Protein AF-A0A098LGV3-F1 (afdb_monomer)

Sequence (66 aa):
MYILMNLKKIFGAILTLLGAVTLLYAAFIFINNKNPEWRTLIVCSILGLIFFSSGIGLIKGIKDDN

pLDDT: mean 85.23, std 14.48, range [42.91, 97.44]

Secondary structure (DSSP, 8-state):
-HHHHHHHHHHHHHHHHHHHHHHHHHHHHHHH-SS--HHHHHHHHHHHHHHHHHHHHHHHT-----

Nearest PDB structures (foldseek):
  7p3r-assembly1_D  TM=8.506E-01  e=3.130E+00  Vibrio cholerae O1 biovar El Tor str. N16961
  7a0g-assembly1_DDD  TM=4.585E-01  e=2.437E+00  Serratia marcescens
  6grj-assembly1_D  TM=4.576E-01  e=2.762E+00  Aeromonas hydrophila
  5zhy-assembl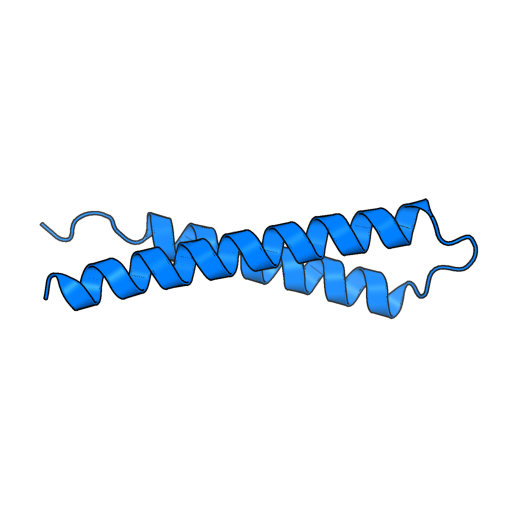y2_E  TM=4.669E-01  e=7.524E+00  Human coronavirus 229E

Mean predicted aligned error: 6.39 Å

Organism: NCBI:txid153721

Radius of gyration: 15.36 Å; Cα contacts (8 Å, |Δi|>4): 57; chains: 1; bounding box: 39×15×45 Å

Solvent-accessible surface area (backbone atoms only — not comparable to full-atom values): 3478 Å² total; per-residue (Å²): 107,73,70,62,58,49,47,48,41,50,50,11,51,50,34,25,52,50,11,49,51,39,35,51,50,37,51,52,49,60,73,72,41,93,79,62,63,59,69,59,44,53,50,43,37,51,50,13,49,51,36,25,54,48,8,50,47,47,48,61,68,65,62,76,84,121

Foldseek 3Di:
DVVVLVVLLVQLVVLLVQLVVLLVVLVVQVVPDPDDPVVVSVVSNVSSVVSNVVSVVSNVVPPPPD

Structure (mmCIF, N/CA/C/O backbone):
data_AF-A0A098LGV3-F1
#
_entry.id   AF-A0A098LGV3-F1
#
loop_
_atom_site.group_PDB
_atom_site.id
_atom_site.type_symbol
_atom_site.label_atom_id
_atom_site.label_alt_id
_atom_site.label_comp_id
_atom_site.label_asym_id
_atom_site.label_entity_id
_atom_site.label_seq_id
_atom_site.pdbx_PDB_ins_code
_atom_site.Cartn_x
_atom_site.Cartn_y
_atom_site.Cartn_z
_atom_site.occupancy
_atom_site.B_iso_or_equiv
_atom_site.auth_seq_id
_atom_site.auth_comp_id
_atom_site.auth_asym_id
_atom_site.auth_atom_id
_atom_site.pdbx_PDB_model_num
ATOM 1 N N . MET A 1 1 ? -13.175 3.463 24.739 1.00 53.03 1 MET A N 1
ATOM 2 C CA . MET A 1 1 ? -13.795 2.760 23.591 1.00 53.03 1 MET A CA 1
ATOM 3 C C . MET A 1 1 ? -13.883 3.639 22.336 1.00 53.03 1 MET A C 1
ATOM 5 O O . MET A 1 1 ? -13.355 3.226 21.314 1.00 53.03 1 MET A O 1
ATOM 9 N N . TYR A 1 2 ? -14.403 4.875 22.415 1.00 58.91 2 TYR A N 1
ATOM 10 C CA . TYR A 1 2 ? -14.468 5.826 21.280 1.00 58.91 2 TYR A CA 1
ATOM 11 C C . TYR A 1 2 ? -13.124 6.095 20.569 1.00 58.91 2 TYR A C 1
ATOM 13 O O . TYR A 1 2 ? -13.032 6.016 19.347 1.00 58.91 2 TYR A O 1
ATOM 21 N N . ILE A 1 3 ? -12.050 6.339 21.328 1.00 58.50 3 ILE A N 1
ATOM 22 C CA . ILE A 1 3 ? -10.705 6.583 20.766 1.00 58.50 3 ILE A CA 1
ATOM 23 C C . ILE A 1 3 ? -10.150 5.324 20.072 1.00 58.50 3 ILE A C 1
ATOM 25 O O . ILE A 1 3 ? -9.493 5.414 19.037 1.00 58.50 3 ILE A O 1
ATOM 29 N N . LEU A 1 4 ? -10.478 4.136 20.594 1.00 60.75 4 LEU A N 1
ATOM 30 C CA . LEU A 1 4 ? -10.023 2.851 20.059 1.00 60.75 4 LEU A CA 1
ATOM 31 C C . LEU A 1 4 ? -10.698 2.507 18.715 1.00 60.75 4 LEU A C 1
ATOM 33 O O . LEU A 1 4 ? -10.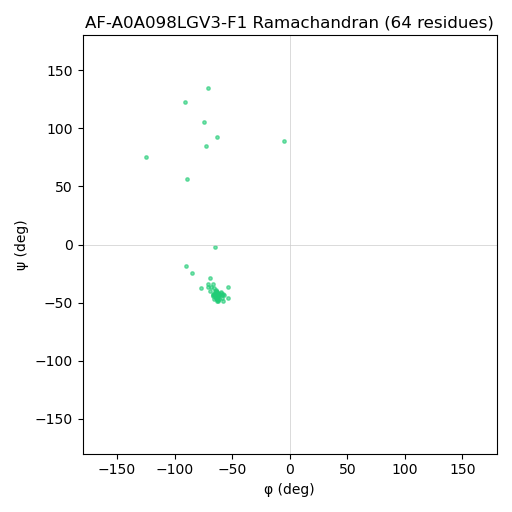046 1.960 17.829 1.00 60.75 4 LEU A O 1
ATOM 37 N N . MET A 1 5 ? -11.980 2.854 18.532 1.00 69.00 5 MET A N 1
ATOM 38 C CA . MET A 1 5 ? -12.698 2.684 17.254 1.00 69.00 5 MET A CA 1
ATOM 39 C C . MET A 1 5 ? -12.219 3.660 16.170 1.00 69.00 5 MET A C 1
ATOM 41 O O . MET A 1 5 ? -12.138 3.281 15.001 1.00 69.00 5 MET A O 1
ATOM 45 N N . ASN A 1 6 ? -11.834 4.885 16.541 1.00 73.75 6 ASN A N 1
ATOM 46 C CA . ASN A 1 6 ? -11.247 5.839 15.596 1.00 73.75 6 ASN A CA 1
ATOM 47 C C . ASN A 1 6 ? -9.856 5.408 15.121 1.00 73.75 6 ASN A C 1
ATOM 49 O O . ASN A 1 6 ? -9.553 5.555 13.940 1.00 73.75 6 ASN A O 1
ATOM 53 N N . LEU A 1 7 ? -9.041 4.811 15.995 1.00 79.06 7 LEU A N 1
ATOM 54 C CA . LEU A 1 7 ? -7.722 4.292 15.621 1.00 79.06 7 LEU A CA 1
ATOM 55 C C . LEU A 1 7 ? -7.805 3.242 14.507 1.00 79.06 7 LEU A C 1
ATOM 57 O O . LEU A 1 7 ? -7.038 3.323 13.553 1.00 79.06 7 LEU A O 1
ATOM 61 N N . LYS A 1 8 ? -8.763 2.306 14.567 1.00 75.19 8 LYS A N 1
ATOM 62 C CA . LYS A 1 8 ? -8.935 1.284 13.514 1.00 75.19 8 LYS A CA 1
ATOM 63 C C . LYS A 1 8 ? -9.324 1.903 12.164 1.00 75.19 8 LYS A C 1
ATOM 65 O O . LYS A 1 8 ? -8.770 1.512 11.139 1.00 75.19 8 LYS A O 1
ATOM 70 N N . LYS A 1 9 ? -10.204 2.917 12.164 1.00 82.00 9 LYS A N 1
ATOM 71 C CA . LYS A 1 9 ? -10.573 3.688 10.956 1.00 82.00 9 LYS A CA 1
ATOM 72 C C . LYS A 1 9 ? -9.395 4.465 10.383 1.00 82.00 9 LYS A C 1
ATOM 74 O O . LYS A 1 9 ? -9.165 4.427 9.180 1.00 82.00 9 LYS A O 1
ATOM 79 N N . ILE A 1 10 ? -8.655 5.156 11.243 1.00 87.94 10 ILE A N 1
ATOM 80 C CA . ILE A 1 10 ? -7.504 5.977 10.863 1.00 87.94 10 ILE A CA 1
ATOM 81 C C . ILE A 1 10 ? -6.389 5.097 10.301 1.00 87.94 10 ILE A C 1
ATOM 83 O O . ILE A 1 10 ? -5.847 5.408 9.245 1.00 87.94 10 ILE A O 1
ATOM 87 N N . PHE A 1 11 ? -6.105 3.961 10.937 1.00 89.94 11 PHE A N 1
ATOM 88 C CA . PHE A 1 11 ? -5.100 3.020 10.454 1.00 89.94 11 PHE A CA 1
ATOM 89 C C . PHE A 1 11 ? -5.480 2.442 9.087 1.00 89.94 11 PHE A C 1
ATOM 91 O O . PHE A 1 11 ? -4.657 2.433 8.177 1.00 89.94 11 PHE A O 1
ATOM 98 N N . GLY A 1 12 ? -6.745 2.047 8.906 1.00 91.62 12 GLY A N 1
ATOM 99 C CA . GLY A 1 12 ? -7.255 1.596 7.611 1.00 91.62 12 GLY A CA 1
ATOM 100 C C . GLY A 1 12 ? -7.194 2.680 6.529 1.00 91.62 12 GLY A C 1
ATOM 101 O O . GLY A 1 12 ? -6.766 2.400 5.410 1.00 91.62 12 GLY A O 1
ATOM 102 N N . ALA A 1 13 ? -7.550 3.927 6.852 1.00 91.81 13 ALA A N 1
ATOM 103 C CA . ALA A 1 13 ? -7.486 5.055 5.920 1.00 91.81 13 ALA A CA 1
ATOM 104 C C . ALA A 1 13 ? -6.046 5.364 5.482 1.00 91.81 13 ALA A C 1
ATOM 106 O O . ALA A 1 13 ? -5.786 5.499 4.287 1.00 91.81 13 ALA A O 1
ATOM 107 N N . ILE A 1 14 ? -5.105 5.404 6.430 1.00 93.69 14 ILE A N 1
ATOM 108 C CA . ILE A 1 14 ? -3.679 5.614 6.150 1.00 93.69 14 ILE A CA 1
ATOM 109 C C . ILE A 1 14 ? -3.128 4.462 5.306 1.00 93.69 14 ILE A C 1
ATOM 111 O O . ILE A 1 14 ? -2.453 4.705 4.309 1.00 93.69 14 ILE A O 1
ATOM 115 N N . LEU A 1 15 ? -3.451 3.215 5.662 1.00 93.69 15 LEU A N 1
ATOM 116 C CA . LEU A 1 15 ? -2.986 2.029 4.942 1.00 93.69 15 LEU A CA 1
ATOM 117 C C . LEU A 1 15 ? -3.530 1.979 3.505 1.00 93.69 15 LEU A C 1
ATOM 119 O O . LEU A 1 15 ? -2.794 1.647 2.576 1.00 93.69 15 LEU A O 1
ATOM 123 N N . THR A 1 16 ? -4.792 2.377 3.312 1.00 94.75 16 THR A N 1
ATOM 124 C CA . THR A 1 16 ? -5.423 2.485 1.987 1.00 94.75 16 THR A CA 1
ATOM 125 C C . THR A 1 16 ? -4.758 3.575 1.154 1.00 94.75 16 THR A C 1
ATOM 127 O O . THR A 1 16 ? -4.413 3.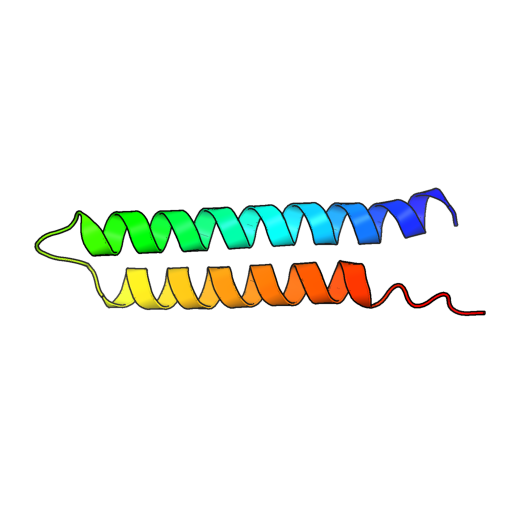341 -0.003 1.00 94.75 16 THR A O 1
ATOM 130 N N . LEU A 1 17 ? -4.537 4.756 1.738 1.00 96.25 17 LEU A N 1
ATOM 131 C CA . LEU A 1 17 ? -3.886 5.864 1.044 1.00 96.25 17 LEU A CA 1
ATOM 132 C C . LEU A 1 17 ? -2.454 5.489 0.636 1.00 96.25 17 LEU A C 1
ATOM 134 O O . LEU A 1 17 ? -2.058 5.726 -0.502 1.00 96.25 17 LEU A O 1
ATOM 138 N N . LEU A 1 18 ? -1.707 4.838 1.531 1.00 96.31 18 LEU A N 1
ATOM 139 C CA . LEU A 1 18 ? -0.348 4.378 1.260 1.00 96.31 18 LEU A CA 1
ATOM 140 C C . LEU A 1 18 ? -0.319 3.338 0.131 1.00 96.31 18 LEU A C 1
ATOM 142 O O . LEU A 1 18 ? 0.453 3.489 -0.812 1.00 96.31 18 LEU A O 1
ATOM 146 N N . GLY A 1 19 ? -1.205 2.335 0.179 1.00 96.56 19 GLY A N 1
ATOM 147 C CA . GLY A 1 19 ? -1.327 1.330 -0.880 1.00 96.56 19 GLY A CA 1
ATOM 148 C C . GLY A 1 19 ? -1.669 1.942 -2.242 1.00 96.56 19 GLY A C 1
ATOM 149 O O . GLY A 1 19 ? -1.061 1.580 -3.251 1.00 96.56 19 GLY A O 1
ATOM 150 N N . ALA A 1 20 ? -2.576 2.924 -2.273 1.00 97.19 20 ALA A N 1
ATOM 151 C CA . ALA A 1 20 ? -2.931 3.646 -3.494 1.00 97.19 20 ALA A CA 1
ATOM 152 C C . ALA A 1 20 ? -1.744 4.435 -4.070 1.00 97.19 20 ALA A C 1
ATOM 154 O O . ALA A 1 20 ? -1.470 4.347 -5.267 1.00 97.19 20 ALA A O 1
ATOM 155 N N . VAL A 1 21 ? -1.001 5.160 -3.227 1.00 97.44 21 VAL A N 1
ATOM 156 C CA . VAL A 1 21 ? 0.196 5.905 -3.651 1.00 97.44 21 VAL A CA 1
ATOM 157 C C . VAL A 1 21 ? 1.264 4.957 -4.200 1.00 97.44 21 VAL A C 1
ATOM 159 O O . VAL A 1 21 ? 1.833 5.234 -5.255 1.00 97.44 21 VAL A O 1
ATOM 162 N N . THR A 1 22 ? 1.503 3.813 -3.552 1.00 96.06 22 THR A N 1
ATOM 163 C CA . THR A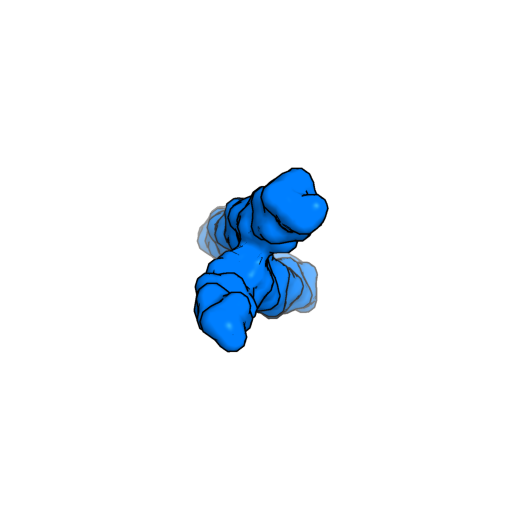 1 22 ? 2.450 2.800 -4.046 1.00 96.06 22 THR A CA 1
ATOM 164 C C . THR A 1 22 ? 2.031 2.232 -5.403 1.00 96.06 22 THR A C 1
ATOM 166 O O . THR A 1 22 ? 2.875 2.108 -6.290 1.00 96.06 22 THR A O 1
ATOM 169 N N . LEU A 1 23 ? 0.745 1.925 -5.600 1.00 96.44 23 LEU A N 1
ATOM 170 C CA . LEU A 1 23 ? 0.227 1.435 -6.883 1.00 96.44 23 LEU A CA 1
ATOM 171 C C . LEU A 1 23 ? 0.385 2.470 -8.001 1.00 96.44 23 LEU A C 1
ATOM 173 O O . LEU A 1 23 ? 0.855 2.127 -9.087 1.00 96.44 23 LEU A O 1
ATOM 177 N N . LEU A 1 24 ? 0.046 3.733 -7.730 1.00 96.56 24 LEU A N 1
ATOM 178 C CA . LEU A 1 24 ? 0.219 4.824 -8.691 1.00 96.56 24 LEU A CA 1
ATOM 179 C C . LEU A 1 24 ? 1.695 5.042 -9.038 1.00 96.56 24 LEU A C 1
ATOM 181 O O . LEU A 1 24 ? 2.031 5.222 -10.206 1.00 96.56 24 LEU A O 1
ATOM 185 N N . TYR A 1 25 ? 2.585 4.974 -8.048 1.00 93.94 25 TYR A N 1
ATOM 186 C CA . TYR A 1 25 ? 4.022 5.116 -8.267 1.00 93.94 25 TYR A CA 1
ATOM 187 C C . TYR A 1 25 ? 4.606 3.953 -9.083 1.00 93.94 25 TYR A C 1
ATOM 189 O O . TYR A 1 25 ? 5.365 4.182 -10.024 1.00 93.94 25 TYR A O 1
ATOM 197 N N . ALA A 1 26 ? 4.205 2.712 -8.788 1.00 93.62 26 ALA A N 1
ATOM 198 C CA . ALA A 1 26 ? 4.603 1.544 -9.571 1.00 93.62 26 ALA A CA 1
ATOM 199 C C . ALA A 1 26 ? 4.121 1.653 -11.029 1.00 93.62 26 ALA A C 1
ATOM 201 O O . ALA A 1 26 ? 4.899 1.408 -11.949 1.00 93.62 26 ALA A O 1
ATOM 202 N N . ALA A 1 27 ? 2.877 2.094 -11.250 1.00 93.62 27 ALA A N 1
ATOM 203 C CA . ALA A 1 27 ? 2.343 2.343 -12.589 1.00 93.62 27 ALA A CA 1
ATOM 204 C C . ALA A 1 27 ? 3.107 3.462 -13.319 1.00 93.62 27 ALA A C 1
ATOM 206 O O . ALA A 1 27 ? 3.426 3.332 -14.500 1.00 93.62 27 ALA A O 1
ATOM 207 N N . PHE A 1 28 ? 3.461 4.538 -12.613 1.00 94.12 28 PHE A N 1
ATOM 208 C CA . PHE A 1 28 ? 4.255 5.626 -13.175 1.00 94.12 28 PHE A CA 1
ATOM 209 C C . PHE A 1 28 ? 5.646 5.154 -13.617 1.00 94.12 28 PHE A C 1
ATOM 211 O O . PHE A 1 28 ? 6.076 5.470 -14.727 1.00 94.12 28 PHE A O 1
ATOM 218 N N . ILE A 1 29 ? 6.341 4.368 -12.791 1.00 92.12 29 ILE A N 1
ATOM 219 C CA . ILE A 1 29 ? 7.644 3.786 -13.149 1.00 92.12 29 ILE A CA 1
ATOM 220 C C . ILE A 1 29 ? 7.503 2.838 -14.341 1.00 92.12 29 ILE A C 1
ATOM 222 O O . ILE A 1 29 ? 8.327 2.880 -15.251 1.00 92.12 29 ILE A O 1
ATOM 226 N N . PHE A 1 30 ? 6.463 2.004 -14.349 1.00 90.31 30 PHE A N 1
ATOM 227 C CA . PHE A 1 30 ? 6.212 1.041 -15.419 1.00 90.31 30 PHE A CA 1
ATOM 228 C C . PHE A 1 30 ? 6.084 1.711 -16.792 1.00 90.31 30 PHE A C 1
ATOM 230 O O . PHE A 1 30 ? 6.636 1.217 -17.770 1.00 90.31 30 PHE A O 1
ATOM 237 N N . ILE A 1 31 ? 5.381 2.845 -16.858 1.00 91.38 31 ILE A N 1
ATOM 238 C CA . ILE A 1 31 ? 5.136 3.568 -18.113 1.00 91.38 31 ILE A CA 1
ATOM 239 C C . ILE A 1 31 ? 6.370 4.368 -18.555 1.00 91.38 31 ILE A C 1
ATOM 241 O O . ILE A 1 31 ? 6.644 4.460 -19.750 1.00 91.38 31 ILE A O 1
ATOM 245 N N . ASN A 1 32 ? 7.115 4.959 -17.615 1.00 91.12 32 ASN A N 1
ATOM 246 C CA . ASN A 1 32 ? 8.206 5.882 -17.947 1.00 91.12 32 ASN A CA 1
ATOM 247 C C . ASN A 1 32 ? 9.579 5.210 -18.120 1.00 91.12 32 ASN A C 1
ATOM 249 O O . ASN A 1 32 ? 10.468 5.806 -18.732 1.00 91.12 32 ASN A O 1
ATOM 253 N N . ASN A 1 33 ? 9.782 3.986 -17.621 1.00 88.06 33 ASN A N 1
ATOM 254 C CA . ASN A 1 33 ? 11.068 3.297 -17.750 1.00 88.06 33 ASN A CA 1
ATOM 255 C C . ASN A 1 33 ? 11.144 2.426 -19.008 1.00 88.06 33 ASN A C 1
ATOM 257 O O . ASN A 1 33 ? 10.401 1.464 -19.163 1.00 88.06 33 ASN A O 1
ATOM 261 N N . LYS A 1 34 ? 12.141 2.701 -19.861 1.00 79.19 34 LYS A N 1
ATOM 262 C CA . LYS A 1 34 ? 12.469 1.883 -21.045 1.00 79.19 34 LYS A CA 1
ATOM 263 C C . LYS A 1 34 ? 13.066 0.508 -20.711 1.00 79.19 34 LYS A C 1
ATOM 265 O O . LYS A 1 34 ? 12.880 -0.418 -21.487 1.00 79.19 34 LYS A O 1
ATOM 270 N N . ASN A 1 35 ? 13.758 0.381 -19.575 1.00 8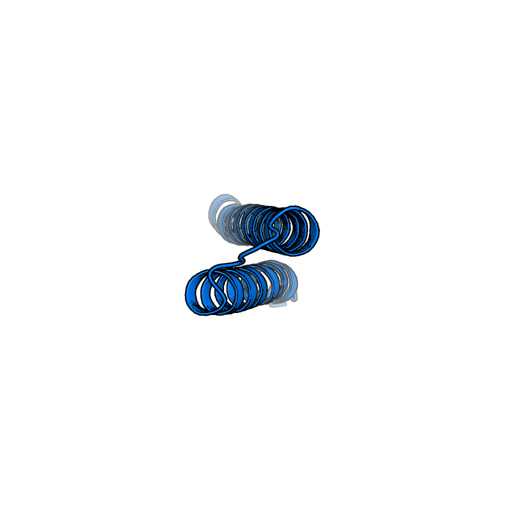4.69 35 ASN A N 1
ATOM 271 C CA . ASN A 1 35 ? 14.308 -0.878 -19.054 1.00 84.69 35 ASN A CA 1
ATOM 272 C C . ASN A 1 35 ? 13.794 -1.108 -17.624 1.00 84.69 35 ASN A C 1
ATOM 274 O O . ASN A 1 35 ? 14.507 -0.832 -16.659 1.00 84.69 35 ASN A O 1
ATOM 278 N N . PRO A 1 36 ? 12.526 -1.508 -17.462 1.00 75.19 36 PRO 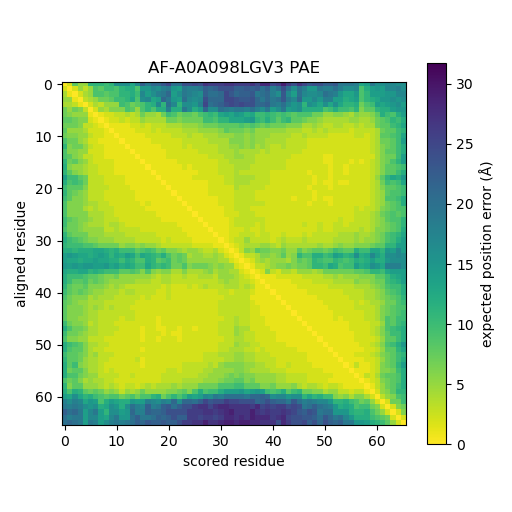A N 1
ATOM 279 C CA . PRO A 1 36 ? 11.944 -1.669 -16.141 1.00 75.19 36 PRO A CA 1
ATOM 280 C C . PRO A 1 36 ? 12.526 -2.889 -15.409 1.00 75.19 36 PRO A C 1
ATOM 282 O O . PRO A 1 36 ? 12.610 -3.985 -15.958 1.00 75.19 36 PRO A O 1
ATOM 285 N N . GLU A 1 37 ? 12.871 -2.711 -14.132 1.00 88.62 37 GLU A N 1
ATOM 286 C CA . GLU A 1 37 ? 13.208 -3.805 -13.212 1.00 88.62 37 GLU A CA 1
ATOM 287 C C . GLU A 1 37 ? 11.930 -4.570 -12.831 1.00 88.62 37 GLU A C 1
ATOM 289 O O . GLU A 1 37 ? 11.281 -4.296 -11.816 1.00 88.62 37 GLU A O 1
ATOM 294 N N . TRP A 1 38 ? 11.540 -5.524 -13.681 1.00 86.81 38 TRP A N 1
ATOM 295 C CA . TRP A 1 38 ? 10.264 -6.247 -13.601 1.00 86.81 38 TRP A CA 1
ATOM 296 C C . TRP A 1 38 ? 10.001 -6.890 -12.238 1.00 86.81 38 TRP A C 1
ATOM 298 O O . TRP A 1 38 ? 8.866 -6.882 -11.767 1.00 86.81 38 TRP A O 1
ATOM 308 N N . ARG A 1 39 ? 11.044 -7.412 -11.578 1.00 91.50 39 ARG A N 1
ATOM 309 C CA . ARG A 1 39 ? 10.929 -8.043 -10.252 1.00 91.50 39 ARG A CA 1
ATOM 310 C C . ARG A 1 39 ? 10.471 -7.028 -9.208 1.00 91.50 39 ARG A C 1
ATOM 312 O O . ARG A 1 39 ? 9.534 -7.296 -8.464 1.00 91.50 39 ARG A O 1
ATOM 319 N N . THR A 1 40 ? 11.093 -5.852 -9.197 1.00 90.50 40 THR A N 1
ATOM 320 C CA . THR A 1 40 ? 10.763 -4.767 -8.267 1.00 90.50 40 THR A CA 1
ATOM 321 C C . THR A 1 40 ? 9.361 -4.234 -8.526 1.00 90.50 40 THR A C 1
ATOM 323 O O . THR A 1 40 ? 8.593 -4.058 -7.586 1.00 90.50 40 THR A O 1
ATOM 326 N N . LEU A 1 41 ? 8.990 -4.048 -9.795 1.00 92.62 41 LEU A N 1
ATOM 327 C CA . LEU A 1 41 ? 7.658 -3.574 -10.173 1.00 92.62 41 LEU A CA 1
ATOM 328 C C . LEU A 1 41 ? 6.553 -4.534 -9.737 1.00 92.62 41 LEU A C 1
ATOM 330 O O . LEU A 1 41 ? 5.598 -4.102 -9.100 1.00 92.62 41 LEU A O 1
ATOM 334 N N . ILE A 1 42 ? 6.709 -5.832 -10.004 1.00 94.12 42 ILE A N 1
ATOM 335 C CA . ILE A 1 42 ? 5.739 -6.851 -9.585 1.00 94.12 42 ILE A CA 1
ATOM 336 C C . ILE A 1 42 ? 5.612 -6.909 -8.064 1.00 94.12 42 ILE A C 1
ATOM 338 O O . ILE A 1 42 ? 4.494 -6.948 -7.550 1.00 94.12 42 ILE A O 1
ATOM 342 N N . VAL A 1 43 ? 6.735 -6.860 -7.342 1.00 95.19 43 VAL A N 1
ATOM 343 C CA . VAL A 1 43 ? 6.724 -6.871 -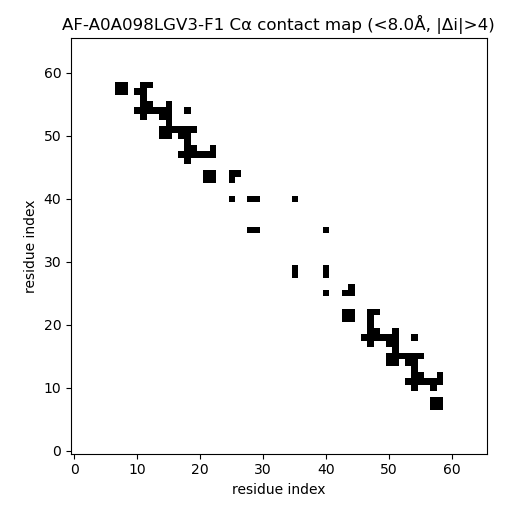5.876 1.00 95.19 43 VAL A CA 1
ATOM 344 C C . VAL A 1 43 ? 6.022 -5.625 -5.343 1.00 95.19 43 VAL A C 1
ATOM 346 O O . VAL A 1 43 ? 5.120 -5.763 -4.522 1.00 95.19 43 VAL A O 1
ATOM 349 N N . CYS A 1 44 ? 6.358 -4.428 -5.835 1.00 94.44 44 CYS A N 1
ATOM 350 C CA . CYS A 1 44 ? 5.724 -3.177 -5.414 1.00 94.44 44 CYS A CA 1
ATOM 351 C C . CYS A 1 44 ? 4.232 -3.117 -5.769 1.00 94.44 44 CYS A C 1
ATOM 353 O O . CYS A 1 44 ? 3.435 -2.679 -4.940 1.00 94.44 44 CYS A O 1
ATOM 355 N N . SER A 1 45 ? 3.832 -3.582 -6.955 1.00 94.94 45 SER A N 1
ATOM 356 C CA . SER A 1 45 ? 2.423 -3.642 -7.354 1.00 94.94 45 SER A CA 1
ATOM 357 C C . SER A 1 45 ? 1.626 -4.598 -6.469 1.00 94.94 45 SER A C 1
ATOM 359 O O . SER A 1 45 ? 0.553 -4.233 -5.994 1.00 94.94 45 SER A O 1
ATOM 361 N N . ILE A 1 46 ? 2.154 -5.792 -6.188 1.00 97.12 46 ILE A N 1
ATOM 362 C CA . ILE A 1 46 ? 1.494 -6.770 -5.312 1.00 97.12 46 ILE A CA 1
ATOM 363 C C . ILE A 1 46 ? 1.442 -6.260 -3.869 1.00 97.12 46 ILE A C 1
ATOM 365 O O . ILE A 1 46 ? 0.380 -6.326 -3.252 1.00 97.12 46 ILE A O 1
ATOM 369 N N . LEU A 1 47 ? 2.535 -5.695 -3.341 1.00 96.75 47 LEU A N 1
ATOM 370 C CA . LEU A 1 47 ? 2.547 -5.093 -2.002 1.00 96.75 47 LEU A CA 1
ATOM 371 C C . LEU A 1 47 ? 1.507 -3.976 -1.884 1.00 96.75 47 LEU A C 1
ATOM 373 O O . LEU A 1 47 ? 0.732 -3.961 -0.929 1.00 96.75 47 LEU A O 1
ATOM 377 N N . GLY A 1 48 ? 1.478 -3.062 -2.859 1.00 96.62 48 GLY A N 1
ATOM 378 C CA . GLY A 1 48 ? 0.530 -1.952 -2.892 1.00 96.62 48 GLY A CA 1
ATOM 379 C C . GLY A 1 48 ? -0.916 -2.442 -2.928 1.00 96.62 48 GLY A C 1
ATOM 380 O O . GLY A 1 48 ? -1.755 -1.930 -2.190 1.00 96.62 48 GLY A O 1
ATOM 381 N N . LEU A 1 49 ? -1.196 -3.489 -3.707 1.00 96.94 49 LEU A N 1
ATOM 382 C CA . LEU A 1 49 ? -2.521 -4.101 -3.797 1.00 96.94 49 LEU A CA 1
ATOM 383 C C . LEU A 1 49 ? -2.933 -4.777 -2.482 1.00 96.94 49 LEU A C 1
ATOM 385 O O . LEU A 1 49 ? -4.057 -4.576 -2.021 1.00 96.94 49 LEU A O 1
ATOM 389 N N . ILE A 1 50 ? -2.021 -5.510 -1.836 1.00 96.62 50 ILE A N 1
ATOM 390 C CA . ILE A 1 50 ? -2.259 -6.123 -0.521 1.00 96.62 50 ILE A CA 1
ATOM 391 C C . ILE A 1 50 ? -2.544 -5.042 0.528 1.00 96.62 50 ILE A C 1
ATOM 393 O O . ILE A 1 50 ? -3.519 -5.154 1.272 1.00 96.62 50 ILE A O 1
ATOM 397 N N . PHE A 1 51 ? -1.739 -3.979 0.577 1.00 95.50 51 PHE A N 1
ATOM 398 C CA . PHE A 1 51 ? -1.925 -2.876 1.526 1.00 95.50 51 PHE A CA 1
ATOM 399 C C . PHE A 1 51 ? -3.238 -2.130 1.279 1.00 95.50 51 PHE A C 1
ATOM 401 O O . PHE A 1 51 ? -3.985 -1.875 2.223 1.00 95.50 51 PHE A O 1
ATOM 408 N N . PHE A 1 52 ? -3.569 -1.856 0.018 1.00 96.12 52 PHE A N 1
ATOM 409 C CA . PHE A 1 52 ? -4.821 -1.211 -0.365 1.00 96.12 52 PHE A CA 1
ATOM 410 C C . PHE A 1 52 ? -6.042 -2.061 0.014 1.00 96.12 52 PHE A C 1
ATOM 412 O O . PHE A 1 52 ? -6.963 -1.576 0.674 1.00 96.12 52 PHE A O 1
ATOM 419 N N . SER A 1 53 ? -6.027 -3.352 -0.334 1.00 94.06 53 SER A N 1
ATOM 420 C CA . SER A 1 53 ? -7.114 -4.283 -0.013 1.00 94.06 53 SER A CA 1
ATOM 421 C C . SER A 1 53 ? -7.267 -4.488 1.496 1.00 94.06 53 SER A C 1
ATOM 423 O O . SER A 1 53 ? -8.390 -4.538 2.000 1.00 94.06 53 SER A O 1
ATOM 425 N N . SER A 1 54 ? -6.155 -4.583 2.228 1.00 93.62 54 SER A N 1
ATOM 426 C CA . SER A 1 54 ? -6.156 -4.698 3.688 1.00 93.62 54 SER A CA 1
ATOM 427 C C . SER A 1 54 ? -6.709 -3.430 4.347 1.00 93.62 54 SER A C 1
ATOM 429 O O . SER A 1 54 ? -7.573 -3.516 5.220 1.00 93.62 54 SER A O 1
ATOM 431 N N . GLY A 1 55 ? -6.306 -2.245 3.874 1.00 92.12 5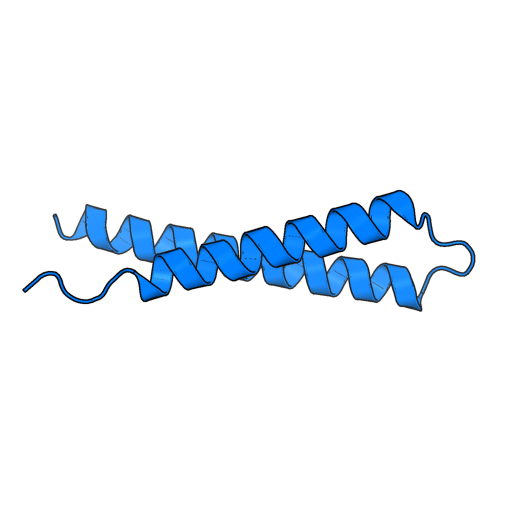5 GLY A N 1
ATOM 432 C CA . GLY A 1 55 ? -6.808 -0.960 4.364 1.00 92.12 55 GLY A CA 1
ATOM 433 C C . GLY A 1 55 ? -8.324 -0.823 4.218 1.00 92.12 55 GLY A C 1
ATOM 434 O O . GLY A 1 55 ? -9.010 -0.498 5.190 1.00 92.12 55 GLY A O 1
ATOM 435 N N . ILE A 1 56 ? -8.866 -1.177 3.049 1.00 90.88 56 ILE A N 1
ATOM 436 C CA . ILE A 1 56 ? -10.318 -1.220 2.820 1.00 90.88 56 ILE A CA 1
ATOM 437 C C . ILE A 1 56 ? -10.984 -2.240 3.748 1.00 90.88 56 IL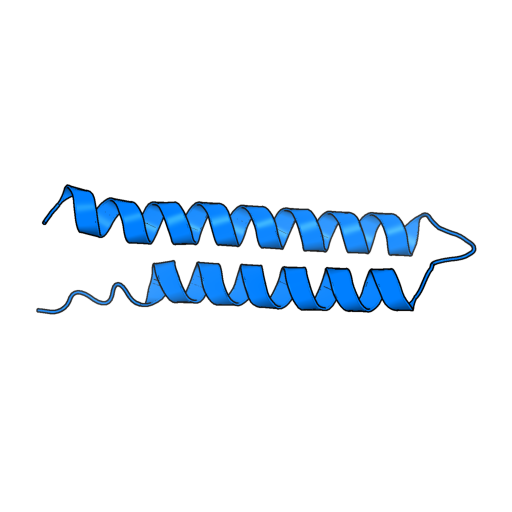E A C 1
ATOM 439 O O . ILE A 1 56 ? -12.032 -1.946 4.325 1.00 90.88 56 ILE A O 1
ATOM 443 N N . GLY A 1 57 ? -10.380 -3.418 3.928 1.00 88.75 57 GLY A N 1
ATOM 444 C CA . GLY A 1 57 ? -10.861 -4.448 4.850 1.00 88.75 57 GLY A CA 1
ATOM 445 C C . GLY A 1 57 ? -10.982 -3.947 6.292 1.00 88.75 57 GLY A C 1
ATOM 446 O O . GLY A 1 57 ? -12.013 -4.165 6.926 1.00 88.75 57 GLY A O 1
ATOM 447 N N . LEU A 1 58 ? -9.988 -3.201 6.783 1.00 88.44 58 LEU A N 1
ATOM 448 C CA . LEU A 1 58 ? -10.001 -2.595 8.120 1.00 88.44 58 LEU A CA 1
ATOM 449 C C . LEU A 1 58 ? -11.086 -1.519 8.273 1.00 88.44 58 LEU A C 1
ATOM 451 O O . LEU A 1 58 ? -11.710 -1.428 9.328 1.00 88.44 58 LEU A O 1
ATOM 455 N N . ILE A 1 59 ? -11.332 -0.717 7.232 1.00 84.88 59 ILE A N 1
ATOM 456 C CA . ILE A 1 59 ? -12.396 0.301 7.240 1.00 84.88 59 ILE A CA 1
ATOM 457 C C . ILE A 1 59 ? -13.781 -0.370 7.227 1.00 84.88 59 ILE A C 1
ATOM 459 O O . ILE A 1 59 ? -14.698 0.079 7.916 1.00 84.88 59 ILE A O 1
ATOM 463 N N . LYS A 1 60 ? -13.933 -1.447 6.447 1.00 75.12 60 LYS A N 1
ATOM 464 C CA . LYS A 1 60 ? -15.211 -2.125 6.174 1.00 75.12 60 LYS A CA 1
ATOM 465 C C . LYS A 1 60 ? -15.599 -3.158 7.237 1.00 75.12 60 LYS A C 1
ATOM 467 O O . LYS A 1 60 ? -16.785 -3.409 7.422 1.00 75.12 60 LYS A O 1
ATOM 472 N N . GLY A 1 61 ? -14.624 -3.711 7.963 1.00 66.75 61 GLY A N 1
ATOM 473 C CA . GLY A 1 61 ? -14.828 -4.599 9.116 1.00 66.75 61 GLY A CA 1
ATOM 474 C C . GLY A 1 61 ? -15.502 -3.925 10.315 1.00 66.75 61 GLY A C 1
ATOM 475 O O . GLY A 1 61 ? -15.799 -4.582 11.301 1.00 66.75 61 GLY A O 1
ATOM 476 N N . ILE A 1 62 ? -15.793 -2.627 10.220 1.00 58.38 62 ILE A N 1
ATOM 477 C CA . ILE A 1 62 ? -16.605 -1.875 11.176 1.00 58.38 62 ILE A CA 1
ATOM 478 C C . ILE A 1 62 ? -18.067 -1.975 10.732 1.00 58.38 62 ILE A C 1
ATOM 480 O O . ILE A 1 62 ? -18.736 -0.976 10.470 1.00 58.38 62 ILE A O 1
ATOM 484 N N . LYS A 1 63 ? -18.561 -3.207 10.592 1.00 49.44 63 LYS A N 1
ATOM 485 C CA . LYS A 1 63 ? -19.978 -3.439 10.834 1.00 49.44 63 LYS A CA 1
ATOM 486 C C . LYS A 1 63 ? -20.104 -3.384 12.341 1.00 49.44 63 LYS A C 1
ATOM 488 O O . LYS A 1 63 ? -19.576 -4.250 13.017 1.00 49.44 63 LYS A O 1
ATOM 493 N N . ASP A 1 64 ? -20.655 -2.268 12.794 1.00 53.56 64 ASP A N 1
ATOM 494 C CA . ASP A 1 64 ? -21.474 -2.140 13.991 1.00 53.56 64 ASP A CA 1
ATOM 495 C C . ASP A 1 64 ? -21.754 -3.503 14.649 1.00 53.56 64 ASP A C 1
ATOM 497 O O . ASP A 1 64 ? -22.696 -4.205 14.265 1.00 53.56 64 ASP A O 1
ATOM 501 N N . ASP A 1 65 ? -20.862 -3.912 15.559 1.00 47.75 65 ASP A N 1
ATOM 502 C CA . ASP A 1 65 ? -21.158 -4.951 16.538 1.00 47.75 65 ASP A CA 1
ATOM 503 C C . ASP A 1 65 ? -22.286 -4.351 17.384 1.00 47.75 65 ASP A C 1
ATOM 505 O O . ASP A 1 65 ? -22.030 -3.548 18.284 1.00 47.75 65 ASP A O 1
ATOM 509 N N . ASN A 1 66 ? -23.526 -4.639 16.977 1.00 42.91 66 ASN A N 1
ATOM 510 C CA . ASN A 1 66 ? -24.727 -4.341 17.749 1.00 42.91 66 ASN A CA 1
ATOM 511 C C . ASN A 1 66 ? -24.706 -5.155 19.044 1.00 42.91 66 ASN A C 1
ATOM 513 O O . ASN A 1 66 ? -24.371 -6.361 18.963 1.00 42.91 66 ASN A O 1
#